Protein AF-A0A067DA05-F1 (afdb_monomer)

Secondary structure (DSSP, 8-state):
--TTEEEETTEEEEHHHHHHHHHHHHHHHTTSTT--S--HHHHHHHHHHHS-GGGS-S-----SS--B-TTS-B-HHHHHHHHHHT-

Structure (mmCIF, N/CA/C/O backbone):
data_AF-A0A067DA05-F1
#
_entry.id   AF-A0A067DA05-F1
#
loop_
_atom_site.group_PDB
_atom_site.id
_atom_site.type_symbol
_atom_site.label_atom_id
_atom_site.label_alt_id
_atom_site.label_comp_id
_atom_site.label_asym_id
_atom_site.label_entity_id
_atom_site.label_seq_id
_atom_site.pdbx_PDB_ins_code
_atom_site.Cartn_x
_atom_site.Cartn_y
_atom_site.Cartn_z
_atom_site.occupancy
_atom_site.B_iso_or_equiv
_atom_site.auth_seq_id
_atom_site.auth_comp_id
_atom_site.auth_asym_id
_atom_site.auth_atom_id
_atom_site.pdbx_PDB_model_num
ATOM 1 N N . THR A 1 1 ? 23.282 -2.085 6.845 1.00 50.34 1 THR A N 1
ATOM 2 C CA . THR A 1 1 ? 22.023 -1.318 6.715 1.00 50.34 1 THR A CA 1
ATOM 3 C C . THR A 1 1 ? 20.962 -2.240 6.167 1.00 50.34 1 THR A C 1
ATOM 5 O O . THR A 1 1 ? 21.112 -2.675 5.033 1.00 50.34 1 THR A O 1
ATOM 8 N N . SER A 1 2 ? 19.967 -2.631 6.970 1.00 52.12 2 SER A N 1
ATOM 9 C CA . SER A 1 2 ? 18.896 -3.517 6.489 1.00 52.12 2 SER A CA 1
ATOM 10 C C . SER A 1 2 ? 18.233 -2.888 5.265 1.00 52.12 2 SER A C 1
ATOM 12 O O . SER A 1 2 ? 17.782 -1.747 5.345 1.00 52.12 2 SER A O 1
ATOM 14 N N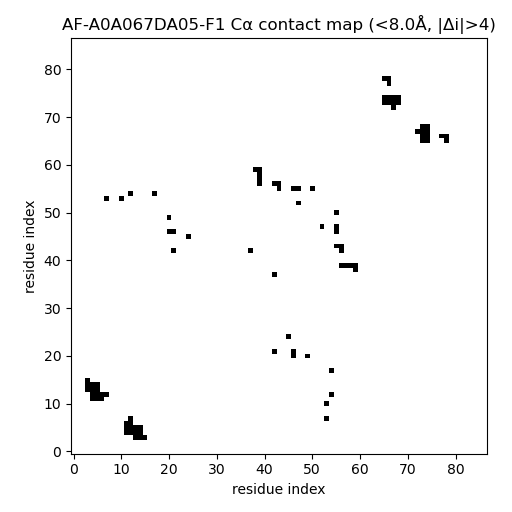 . ALA A 1 3 ? 18.188 -3.611 4.142 1.00 62.06 3 ALA A N 1
ATOM 15 C CA . ALA A 1 3 ? 17.624 -3.137 2.870 1.00 62.06 3 ALA A CA 1
ATOM 16 C C . ALA A 1 3 ? 16.104 -2.851 2.929 1.00 62.06 3 ALA A C 1
ATOM 18 O O . ALA A 1 3 ? 15.513 -2.414 1.940 1.00 62.06 3 ALA A O 1
ATOM 19 N N . ASP A 1 4 ? 15.502 -3.133 4.084 1.00 74.19 4 ASP A N 1
ATOM 20 C CA . ASP A 1 4 ? 14.094 -2.991 4.438 1.00 74.19 4 ASP A CA 1
ATOM 21 C C . ASP A 1 4 ? 13.759 -1.665 5.154 1.00 74.19 4 ASP A C 1
ATOM 23 O O . ASP A 1 4 ? 12.600 -1.265 5.208 1.00 74.19 4 ASP A O 1
ATOM 27 N N . ILE A 1 5 ? 14.761 -0.954 5.692 1.00 79.25 5 ILE A N 1
ATOM 28 C CA . ILE A 1 5 ? 14.527 0.247 6.505 1.00 79.25 5 ILE A CA 1
ATOM 29 C C . ILE A 1 5 ? 14.607 1.508 5.639 1.00 79.25 5 ILE A C 1
ATOM 31 O O . ILE A 1 5 ? 15.6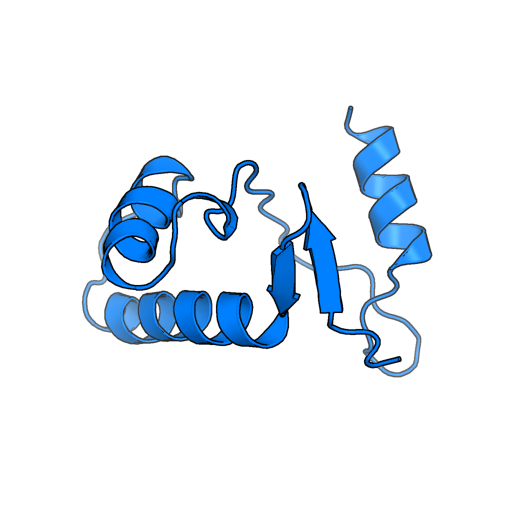65 1.847 5.106 1.00 79.25 5 ILE A O 1
ATOM 35 N N . MET A 1 6 ? 13.504 2.251 5.572 1.00 80.50 6 MET A N 1
ATOM 36 C CA . MET A 1 6 ? 13.405 3.581 4.970 1.00 80.50 6 MET A CA 1
ATOM 37 C C . MET A 1 6 ? 13.385 4.668 6.050 1.00 80.50 6 MET A C 1
ATOM 39 O O . MET A 1 6 ? 12.872 4.458 7.145 1.00 80.50 6 MET A O 1
ATOM 43 N N . LYS A 1 7 ? 13.941 5.847 5.760 1.00 76.81 7 LYS A N 1
ATOM 44 C CA . LYS A 1 7 ? 13.838 7.020 6.642 1.00 76.81 7 LYS A CA 1
ATOM 45 C C . LYS A 1 7 ? 12.866 8.034 6.046 1.00 76.81 7 LYS A C 1
ATOM 47 O O . LYS A 1 7 ? 13.072 8.457 4.914 1.00 76.81 7 LYS A O 1
ATOM 52 N N . VAL A 1 8 ? 11.857 8.447 6.812 1.00 73.50 8 VAL A N 1
ATOM 53 C CA . VAL A 1 8 ? 10.877 9.474 6.414 1.00 73.50 8 VAL A CA 1
ATOM 54 C C . VAL A 1 8 ? 10.690 10.448 7.574 1.00 73.50 8 VAL A C 1
ATOM 56 O O . VAL A 1 8 ? 10.328 10.035 8.671 1.00 73.50 8 VAL A O 1
ATOM 59 N N . GLY A 1 9 ? 10.985 11.735 7.362 1.00 71.62 9 GLY A N 1
ATOM 60 C CA . GLY A 1 9 ? 10.766 12.787 8.369 1.00 71.62 9 GLY A CA 1
ATOM 61 C C . GLY A 1 9 ? 11.475 12.568 9.714 1.00 71.62 9 GLY A C 1
ATOM 62 O O . GLY A 1 9 ? 10.948 12.961 10.745 1.00 71.62 9 GLY A O 1
ATOM 63 N N . GLY A 1 10 ? 12.628 11.890 9.722 1.00 79.75 10 GLY A N 1
ATOM 64 C CA . GLY A 1 10 ? 13.364 11.536 10.948 1.00 79.75 10 GLY A CA 1
ATOM 65 C C . GLY A 1 10 ? 12.987 10.180 11.560 1.00 79.75 10 GLY A C 1
ATOM 66 O O . GLY A 1 10 ? 13.724 9.669 12.402 1.00 79.75 10 GLY A O 1
ATOM 67 N N . TYR A 1 11 ? 11.918 9.539 11.083 1.00 76.62 11 TYR A N 1
ATOM 68 C CA . TYR A 1 11 ? 11.466 8.228 11.549 1.00 76.62 11 TYR A CA 1
ATOM 69 C C . TYR A 1 11 ? 12.015 7.095 10.680 1.00 76.62 11 TYR A C 1
ATOM 71 O O . TYR A 1 11 ? 12.174 7.241 9.467 1.00 76.62 11 TYR A O 1
ATOM 79 N N . LYS A 1 12 ? 12.298 5.945 11.303 1.00 80.81 12 LYS A N 1
ATOM 80 C CA . LYS A 1 12 ? 12.646 4.696 10.611 1.00 80.81 12 LYS A CA 1
ATOM 81 C C . LYS A 1 12 ? 11.365 3.904 10.348 1.00 80.81 12 LYS A C 1
ATOM 83 O O . LYS A 1 12 ? 10.638 3.580 11.282 1.00 80.81 12 LYS A O 1
ATOM 88 N N . LEU A 1 13 ? 11.111 3.589 9.088 1.00 79.06 13 LEU A N 1
ATOM 89 C CA . LEU A 1 13 ? 10.018 2.744 8.630 1.00 79.06 13 LEU A CA 1
ATOM 90 C C . LEU A 1 13 ? 10.608 1.418 8.157 1.00 79.06 13 LEU A C 1
ATOM 92 O O . LEU A 1 13 ? 11.483 1.418 7.297 1.00 79.06 13 LEU A O 1
ATOM 96 N N . SER A 1 14 ? 10.138 0.304 8.709 1.00 82.88 14 SER A N 1
ATOM 97 C CA . SER A 1 14 ? 10.447 -1.038 8.206 1.00 82.88 14 SER A CA 1
ATOM 98 C C . SER A 1 14 ? 9.369 -1.438 7.207 1.00 82.88 14 SER A C 1
ATOM 100 O O . SER A 1 14 ? 8.183 -1.383 7.536 1.00 82.88 14 SER A O 1
ATOM 102 N N . ALA A 1 15 ? 9.767 -1.806 5.989 1.00 79.06 15 ALA A N 1
ATOM 103 C CA . ALA A 1 15 ? 8.816 -2.290 4.995 1.00 79.06 15 ALA A CA 1
ATOM 104 C C . ALA A 1 15 ? 8.205 -3.632 5.431 1.00 79.06 15 ALA A C 1
ATOM 106 O O . ALA A 1 15 ? 6.993 -3.786 5.324 1.00 79.06 15 ALA A O 1
ATOM 107 N N . LEU A 1 16 ? 8.989 -4.516 6.054 1.00 81.69 16 LEU A N 1
ATOM 108 C CA . LEU A 1 16 ? 8.532 -5.800 6.586 1.00 81.69 16 LEU A CA 1
ATOM 109 C C . LEU A 1 16 ? 7.396 -5.656 7.608 1.00 81.69 16 LEU A C 1
ATOM 111 O O . LEU A 1 16 ? 6.429 -6.415 7.576 1.00 81.69 16 LEU A O 1
ATOM 115 N N . GLU A 1 17 ? 7.493 -4.681 8.516 1.00 80.69 17 GLU A N 1
ATOM 116 C CA . GLU A 1 17 ? 6.441 -4.430 9.508 1.00 80.69 17 GLU A CA 1
ATOM 117 C C . GLU A 1 17 ? 5.129 -4.015 8.831 1.00 80.69 17 GLU A C 1
ATOM 119 O O . GLU A 1 17 ? 4.058 -4.525 9.164 1.00 80.69 17 GLU A O 1
ATOM 124 N N . ILE A 1 18 ? 5.220 -3.139 7.828 1.00 80.88 18 ILE A N 1
ATOM 125 C CA . ILE A 1 18 ? 4.064 -2.701 7.047 1.00 80.88 18 ILE A CA 1
ATOM 126 C C . ILE A 1 18 ? 3.487 -3.883 6.254 1.00 80.88 18 ILE A C 1
ATOM 128 O O .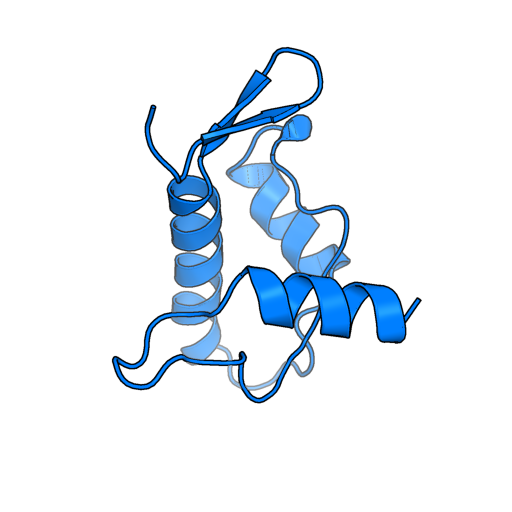 ILE A 1 18 ? 2.277 -4.086 6.269 1.00 80.88 18 ILE A O 1
ATOM 132 N N . GLU A 1 19 ? 4.323 -4.696 5.604 1.00 80.12 19 GLU A N 1
ATOM 133 C CA . GLU A 1 19 ? 3.895 -5.880 4.848 1.00 80.12 19 GLU A CA 1
ATOM 134 C C . GLU A 1 19 ? 3.174 -6.905 5.727 1.00 80.12 19 GLU A C 1
ATOM 136 O O . GLU A 1 19 ? 2.135 -7.422 5.322 1.00 80.12 19 GLU A O 1
ATOM 141 N N . SER A 1 20 ? 3.677 -7.165 6.935 1.00 82.06 20 SER A N 1
ATOM 142 C CA . SER A 1 20 ? 3.058 -8.095 7.888 1.00 82.06 20 SER A CA 1
ATOM 143 C C . SER A 1 20 ? 1.651 -7.643 8.283 1.00 82.06 20 SER A C 1
ATOM 145 O O . SER A 1 20 ? 0.685 -8.404 8.200 1.00 82.06 20 SER A O 1
ATOM 147 N N . VAL A 1 21 ? 1.521 -6.355 8.611 1.00 82.00 21 VAL A N 1
ATOM 148 C CA . VAL A 1 21 ? 0.244 -5.708 8.915 1.00 82.00 21 VAL A CA 1
ATOM 149 C C . VAL A 1 21 ? -0.687 -5.850 7.697 1.00 82.00 21 VAL A C 1
ATOM 151 O O . VAL A 1 21 ? -1.776 -6.411 7.794 1.00 82.00 21 VAL A O 1
ATOM 154 N N . LEU A 1 22 ? -0.245 -5.484 6.495 1.00 77.38 22 LEU A N 1
ATOM 155 C CA . LEU A 1 22 ? -1.055 -5.630 5.278 1.00 77.38 22 LEU A CA 1
ATOM 156 C C . LEU A 1 22 ? -1.475 -7.082 4.975 1.00 77.38 22 LEU A C 1
ATOM 158 O O . LEU A 1 22 ? -2.601 -7.313 4.517 1.00 77.38 22 LEU A O 1
ATOM 162 N N . LEU A 1 23 ? -0.604 -8.057 5.235 1.00 79.00 23 LEU A N 1
ATOM 163 C CA . LEU A 1 23 ? -0.877 -9.476 5.024 1.00 79.00 23 LEU A CA 1
ATOM 164 C C . LEU A 1 23 ? -1.928 -10.006 6.008 1.00 79.00 23 LEU A C 1
ATOM 166 O O . LEU A 1 23 ? -2.811 -10.760 5.597 1.00 79.00 23 LEU A O 1
ATOM 170 N N . GLU A 1 24 ? -1.911 -9.554 7.266 1.00 79.00 24 GLU A N 1
ATOM 171 C CA . GLU A 1 24 ? -2.931 -9.908 8.263 1.00 79.00 24 GLU A CA 1
ATOM 172 C C . GLU A 1 24 ? -4.336 -9.467 7.814 1.00 79.00 24 GLU A C 1
ATOM 174 O O . GLU A 1 24 ? -5.302 -10.229 7.921 1.00 79.00 24 GLU A O 1
ATOM 179 N N . LYS A 1 25 ? -4.458 -8.267 7.224 1.00 74.50 25 LYS A N 1
ATOM 180 C CA . LYS A 1 25 ? -5.723 -7.795 6.631 1.00 74.50 25 LYS A CA 1
ATOM 181 C C . LYS A 1 25 ? -6.182 -8.693 5.477 1.00 74.50 25 LYS A C 1
ATOM 183 O O . LYS A 1 25 ? -7.382 -8.920 5.330 1.00 74.50 25 LYS A O 1
ATOM 188 N N . LYS A 1 26 ? -5.257 -9.190 4.642 1.00 70.44 26 LYS A N 1
ATOM 189 C CA . LYS A 1 26 ? -5.580 -10.101 3.528 1.00 70.44 26 LYS A CA 1
ATOM 190 C C . LYS A 1 26 ? -6.083 -11.453 4.043 1.00 70.44 26 LYS A C 1
ATOM 192 O O . LYS A 1 26 ? -7.092 -11.926 3.535 1.00 70.44 26 LYS A O 1
ATOM 197 N N . ALA A 1 27 ? -5.435 -12.024 5.060 1.00 65.75 27 ALA A N 1
ATOM 198 C CA . ALA A 1 27 ? -5.846 -13.295 5.660 1.00 65.75 27 ALA A CA 1
ATOM 199 C C . ALA A 1 27 ? -7.250 -13.217 6.287 1.00 65.75 27 ALA A C 1
ATOM 201 O O . ALA A 1 27 ? -8.063 -14.113 6.088 1.00 65.75 27 ALA A O 1
ATOM 202 N N . LYS A 1 28 ? -7.572 -12.108 6.968 1.00 63.53 28 LYS A N 1
ATOM 203 C CA . LYS A 1 28 ? -8.913 -11.874 7.536 1.00 63.53 28 LYS A CA 1
ATOM 204 C C . LYS A 1 28 ? -9.996 -11.665 6.469 1.00 63.53 28 LYS A C 1
ATOM 206 O O . LYS A 1 28 ? -11.151 -11.986 6.718 1.00 63.53 28 LYS A O 1
ATOM 211 N N . ARG A 1 29 ? -9.646 -11.171 5.272 1.00 62.41 29 ARG A N 1
ATOM 212 C CA . ARG A 1 29 ? -10.610 -10.979 4.171 1.00 62.41 29 ARG A CA 1
ATOM 213 C C . ARG A 1 29 ? -11.045 -12.287 3.516 1.00 62.41 29 ARG A C 1
ATOM 215 O O . ARG A 1 29 ? -12.157 -12.337 3.013 1.00 62.41 29 ARG A O 1
ATOM 222 N N . ASP A 1 30 ? -10.226 -13.336 3.516 1.00 56.44 30 ASP A N 1
ATOM 223 C CA . ASP A 1 30 ? -10.620 -14.612 2.890 1.00 56.44 30 ASP A CA 1
ATOM 224 C C . ASP A 1 30 ? -11.899 -15.202 3.531 1.00 56.44 30 ASP A C 1
ATOM 226 O O . ASP A 1 30 ? -12.655 -15.926 2.887 1.00 56.44 30 ASP A O 1
ATOM 230 N N . GLN A 1 31 ? -12.210 -14.785 4.768 1.00 56.28 31 GLN A N 1
ATOM 231 C CA . GLN A 1 31 ? -13.461 -15.101 5.462 1.00 56.28 31 GLN A CA 1
ATOM 232 C C . GLN A 1 31 ? -14.657 -14.186 5.105 1.00 56.28 31 GLN A C 1
ATOM 234 O O . GLN A 1 31 ? -15.797 -14.582 5.327 1.00 56.28 31 GLN A O 1
ATOM 239 N N . GLU A 1 32 ? -14.448 -13.011 4.496 1.00 57.38 32 GLU A N 1
ATOM 240 C CA . GLU A 1 32 ? -15.492 -12.043 4.108 1.00 57.38 32 GLU A CA 1
ATOM 241 C C . GLU A 1 32 ? -15.496 -11.826 2.579 1.00 57.38 32 GLU A C 1
ATOM 243 O O . GLU A 1 32 ? -14.851 -10.9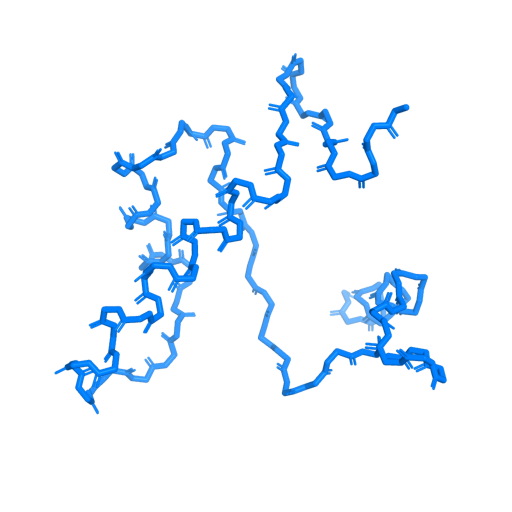39 2.016 1.00 57.38 32 GLU A O 1
ATOM 248 N N . LYS A 1 33 ? -16.237 -12.693 1.882 1.00 49.66 33 LYS A N 1
ATOM 249 C CA . LYS A 1 33 ? -16.113 -13.003 0.445 1.00 49.66 33 LYS A CA 1
ATOM 250 C C . LYS A 1 33 ? -16.665 -11.966 -0.557 1.00 49.66 33 LYS A C 1
ATOM 252 O O . LYS A 1 33 ? -16.748 -12.284 -1.740 1.00 49.66 33 LYS A O 1
ATOM 257 N N . SER A 1 34 ? -17.035 -10.748 -0.147 1.00 47.66 34 SER A N 1
ATOM 258 C CA . SER A 1 34 ? -17.943 -9.910 -0.968 1.00 47.66 34 SER A CA 1
ATOM 259 C C . SER A 1 34 ? -17.571 -8.431 -1.144 1.00 47.66 34 SER A C 1
ATOM 261 O O . SER A 1 34 ? -18.446 -7.636 -1.482 1.00 47.66 34 SER A O 1
ATOM 263 N N . LYS A 1 35 ? -16.311 -8.014 -0.946 1.00 50.44 35 LYS A N 1
ATOM 264 C CA . LYS A 1 35 ? -15.896 -6.620 -1.227 1.00 50.44 35 LYS A CA 1
ATOM 265 C C . LYS A 1 35 ? -14.803 -6.528 -2.299 1.00 50.44 35 LYS A C 1
ATOM 267 O O . LYS A 1 35 ? -13.692 -7.009 -2.057 1.00 50.44 35 LYS A O 1
ATOM 272 N N . PRO A 1 36 ? -15.086 -5.918 -3.469 1.00 55.78 36 PRO A N 1
ATOM 273 C CA . PRO A 1 36 ? -14.081 -5.683 -4.493 1.00 55.78 36 PRO A CA 1
ATOM 274 C C . PRO A 1 36 ? -13.226 -4.454 -4.149 1.00 55.78 36 PRO A C 1
ATOM 276 O O . PRO A 1 36 ? -13.694 -3.516 -3.515 1.00 55.78 36 PRO A O 1
ATOM 279 N N . VAL A 1 37 ? -11.978 -4.482 -4.627 1.00 54.75 37 VAL A N 1
ATOM 280 C CA . VAL A 1 37 ? -10.972 -3.407 -4.580 1.00 54.75 37 VAL A CA 1
ATOM 281 C C . VAL A 1 37 ? -10.573 -2.967 -3.168 1.00 54.75 37 VAL A C 1
ATOM 283 O O . VAL A 1 37 ? -11.233 -2.183 -2.497 1.00 54.75 37 VAL A O 1
ATOM 286 N N . LEU A 1 38 ? -9.385 -3.426 -2.760 1.00 68.44 38 LEU A N 1
ATOM 287 C CA . LEU A 1 38 ? -8.587 -2.807 -1.705 1.00 68.44 38 LEU A CA 1
ATOM 288 C C . LEU A 1 38 ? -8.452 -1.305 -1.986 1.00 68.44 38 LEU A C 1
ATOM 290 O O . LEU A 1 38 ? -7.601 -0.892 -2.768 1.00 68.44 38 LEU A O 1
ATOM 294 N N . SER A 1 39 ? -9.291 -0.494 -1.351 1.00 78.50 39 SER A N 1
ATOM 295 C CA . SER A 1 39 ? -9.217 0.957 -1.479 1.00 78.50 39 SER A CA 1
ATOM 296 C C . SER A 1 39 ? -8.155 1.505 -0.527 1.00 78.50 39 SER A C 1
ATOM 298 O O . SER A 1 39 ? -8.012 1.025 0.603 1.00 78.50 39 SER A O 1
ATOM 300 N N . LEU A 1 40 ? -7.426 2.549 -0.941 1.00 81.19 40 LEU A N 1
ATOM 301 C CA . LEU A 1 40 ? -6.427 3.215 -0.092 1.00 81.19 40 LEU A CA 1
ATOM 302 C C . LEU A 1 40 ? -7.032 3.654 1.252 1.00 81.19 40 LEU A C 1
ATOM 304 O O . LEU A 1 40 ? -6.393 3.510 2.291 1.00 81.19 40 LEU A O 1
ATOM 308 N N . GLN A 1 41 ? -8.278 4.139 1.243 1.00 81.31 41 GLN A N 1
ATOM 309 C CA . GLN A 1 41 ? -8.982 4.539 2.462 1.00 81.31 41 GLN A CA 1
ATOM 310 C C . GLN A 1 41 ? -9.224 3.369 3.413 1.00 81.31 41 GLN A C 1
ATOM 312 O O . GLN A 1 41 ? -8.919 3.483 4.593 1.00 81.31 41 GLN A O 1
ATOM 317 N N . GLU A 1 42 ? -9.708 2.227 2.924 1.00 79.69 42 GLU A N 1
ATOM 318 C CA . GLU A 1 42 ? -9.909 1.045 3.769 1.00 79.69 42 GLU A CA 1
ATOM 319 C C . GLU A 1 42 ? -8.589 0.505 4.319 1.00 79.69 42 GLU A C 1
ATOM 321 O O . GLU A 1 42 ? -8.532 -0.020 5.436 1.00 79.69 42 GLU A O 1
ATOM 326 N N . LEU A 1 43 ? -7.519 0.602 3.528 1.00 79.75 43 LEU A N 1
ATOM 327 C CA . LEU A 1 43 ? -6.184 0.223 3.959 1.00 79.75 43 LEU A CA 1
ATOM 328 C C . LEU A 1 43 ? -5.689 1.136 5.076 1.00 79.75 43 LEU A C 1
ATOM 330 O O . LEU A 1 43 ? -5.252 0.646 6.111 1.00 79.75 43 LEU A O 1
ATOM 334 N N . CYS A 1 44 ? -5.822 2.445 4.883 1.00 84.00 44 CYS A N 1
ATOM 335 C CA . CYS A 1 44 ? -5.412 3.459 5.840 1.00 84.00 44 CYS A CA 1
ATOM 336 C C . CYS A 1 44 ? -6.237 3.383 7.131 1.00 84.00 44 CYS A C 1
ATOM 338 O O . CYS A 1 44 ? -5.661 3.374 8.210 1.00 84.00 44 CYS A O 1
ATOM 340 N N . THR A 1 45 ? -7.562 3.240 7.049 1.00 84.19 45 THR A N 1
ATOM 341 C CA . THR A 1 45 ? -8.441 3.081 8.221 1.00 84.19 45 THR A CA 1
ATOM 342 C C . THR A 1 45 ? -8.065 1.863 9.055 1.00 84.19 45 THR A C 1
ATOM 344 O O . THR A 1 45 ? -7.996 1.959 10.273 1.00 84.19 45 THR A O 1
ATOM 347 N N . TRP A 1 46 ? -7.765 0.734 8.413 1.00 83.06 46 TRP A N 1
ATOM 348 C CA . TRP A 1 46 ? -7.336 -0.466 9.130 1.00 83.06 46 TRP A CA 1
ATOM 349 C C . TRP A 1 46 ? -5.911 -0.330 9.688 1.00 83.06 46 TRP A C 1
ATOM 351 O O . TRP A 1 46 ? -5.639 -0.735 10.814 1.00 83.06 46 TRP A O 1
ATOM 361 N N . ALA A 1 47 ? -5.012 0.297 8.928 1.00 83.75 47 ALA A N 1
ATOM 362 C CA . ALA A 1 47 ? -3.645 0.551 9.358 1.00 83.75 47 ALA A CA 1
ATOM 363 C C . ALA A 1 47 ? -3.558 1.576 10.502 1.00 83.75 47 ALA A C 1
ATOM 365 O O . ALA A 1 47 ? -2.643 1.469 11.305 1.00 83.75 47 ALA A O 1
ATOM 366 N N . LYS A 1 48 ? -4.494 2.528 10.627 1.00 84.62 48 LYS A N 1
ATOM 367 C CA . LYS A 1 48 ? -4.517 3.545 11.700 1.00 84.62 48 LYS A CA 1
ATOM 368 C C . LYS A 1 48 ? -4.576 2.960 13.110 1.00 84.62 48 LYS A C 1
ATOM 370 O O . LYS A 1 48 ? -4.049 3.577 14.025 1.00 84.62 48 LYS A O 1
ATOM 375 N N . ASP A 1 49 ? -5.200 1.797 13.276 1.00 84.25 49 ASP A N 1
ATOM 376 C CA . ASP A 1 49 ? -5.287 1.102 14.568 1.00 84.25 49 ASP A CA 1
ATOM 377 C C . ASP A 1 49 ? -3.964 0.407 14.948 1.00 84.25 49 ASP A C 1
ATOM 379 O O . ASP A 1 49 ? -3.643 0.235 16.119 1.00 84.25 49 ASP A O 1
ATOM 383 N N . LYS A 1 50 ? -3.158 0.034 13.944 1.00 82.88 50 LYS A N 1
ATOM 384 C CA . LYS A 1 50 ? -1.947 -0.789 14.106 1.00 82.88 50 LYS A CA 1
ATOM 385 C C . LYS A 1 50 ? -0.642 -0.014 13.937 1.00 82.88 50 LYS A C 1
ATOM 387 O O . LYS A 1 50 ? 0.394 -0.426 14.452 1.00 82.88 50 LYS A O 1
ATOM 392 N N . LEU A 1 51 ? -0.668 1.073 13.174 1.00 83.44 51 L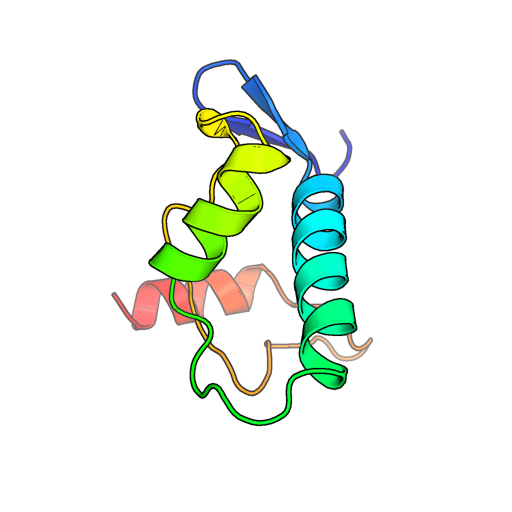EU A N 1
ATOM 393 C CA . LEU A 1 51 ? 0.498 1.815 12.719 1.00 83.44 51 LEU A CA 1
ATOM 394 C C . LEU A 1 51 ? 0.357 3.297 13.058 1.00 83.44 51 LEU A C 1
ATOM 396 O O . LEU A 1 51 ? -0.702 3.903 12.911 1.00 83.44 51 LEU A O 1
ATOM 400 N N . ALA A 1 52 ? 1.476 3.905 13.450 1.00 83.94 52 ALA A N 1
ATOM 401 C CA . ALA A 1 52 ? 1.546 5.342 13.664 1.00 83.94 52 ALA A CA 1
ATOM 402 C C . ALA A 1 52 ? 1.300 6.117 12.349 1.00 83.94 52 ALA A C 1
ATOM 404 O O . ALA A 1 52 ? 1.629 5.606 11.275 1.00 83.94 52 ALA A O 1
ATOM 405 N N . PRO A 1 53 ? 0.817 7.375 12.404 1.00 83.56 53 PRO A N 1
ATOM 406 C CA . PRO A 1 53 ? 0.414 8.143 11.221 1.00 83.56 53 PRO A CA 1
ATOM 407 C C . PRO A 1 53 ? 1.476 8.235 10.119 1.00 83.56 53 PRO A C 1
ATOM 409 O O . PRO A 1 53 ? 1.155 8.185 8.937 1.00 83.56 53 PRO A O 1
ATOM 412 N N . TYR A 1 54 ? 2.753 8.315 10.498 1.00 82.88 54 TYR A N 1
ATOM 413 C CA . TYR A 1 54 ? 3.880 8.397 9.567 1.00 82.88 54 TYR A CA 1
ATOM 414 C C . TYR A 1 54 ? 4.212 7.071 8.864 1.00 82.88 54 TYR A C 1
ATOM 416 O O . TYR A 1 54 ? 4.956 7.081 7.890 1.00 82.88 54 TYR A O 1
ATOM 424 N N . LYS A 1 55 ? 3.690 5.935 9.346 1.00 83.62 55 LYS A N 1
ATOM 425 C CA . LYS A 1 55 ? 3.815 4.611 8.711 1.00 83.62 55 LYS A CA 1
ATOM 426 C C . LYS A 1 55 ? 2.621 4.288 7.806 1.00 83.62 55 LYS A C 1
ATOM 428 O O . LYS A 1 55 ? 2.616 3.238 7.167 1.00 83.62 55 LYS A O 1
ATOM 433 N N . LEU A 1 56 ? 1.600 5.150 7.770 1.00 83.62 56 LEU A N 1
ATOM 434 C CA . LEU A 1 56 ? 0.411 4.908 6.963 1.00 83.62 56 LEU A CA 1
ATOM 435 C C . LEU A 1 56 ? 0.738 5.036 5.469 1.00 83.62 56 LEU A C 1
ATOM 437 O O . LEU A 1 56 ? 1.413 5.987 5.064 1.00 83.62 56 LEU A O 1
ATOM 441 N N . PRO A 1 57 ? 0.244 4.109 4.630 1.00 82.06 57 PRO A N 1
ATOM 442 C CA . PRO A 1 57 ? 0.440 4.195 3.194 1.00 82.06 57 PRO A CA 1
ATOM 443 C C . PRO A 1 57 ? -0.297 5.418 2.641 1.00 82.06 57 PRO A C 1
ATOM 445 O O . PRO A 1 57 ? -1.484 5.615 2.896 1.00 82.06 57 PRO A O 1
ATOM 448 N N . THR A 1 58 ? 0.408 6.233 1.860 1.00 84.50 58 THR A N 1
ATOM 449 C CA . THR A 1 58 ? -0.143 7.434 1.209 1.00 84.50 58 THR A CA 1
ATOM 450 C C . THR A 1 58 ? -0.523 7.200 -0.248 1.00 84.50 58 THR A C 1
ATOM 452 O O . THR A 1 58 ? -1.304 7.960 -0.812 1.00 84.50 58 THR A O 1
ATOM 455 N N . ARG A 1 59 ? 0.018 6.149 -0.870 1.00 82.62 59 ARG A N 1
ATOM 456 C CA . ARG A 1 59 ? -0.289 5.732 -2.240 1.00 82.62 59 ARG A CA 1
ATOM 457 C C . ARG A 1 59 ? -0.452 4.219 -2.281 1.00 82.62 59 ARG A C 1
ATOM 459 O O . ARG A 1 59 ? 0.294 3.5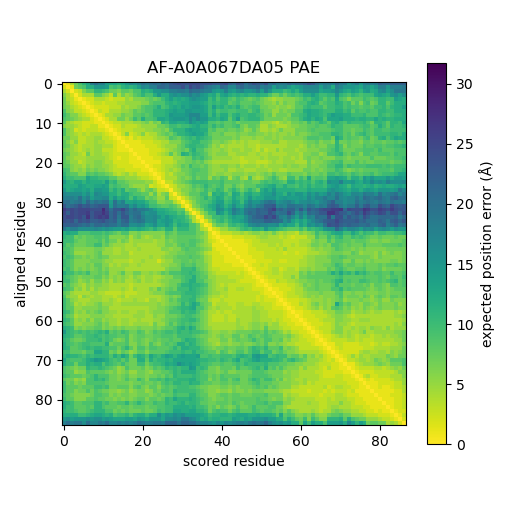04 -1.615 1.00 82.62 59 ARG A O 1
ATOM 466 N N . LEU A 1 60 ? -1.413 3.750 -3.069 1.00 82.94 60 LEU A N 1
ATOM 467 C CA . LEU A 1 60 ? -1.667 2.334 -3.304 1.00 82.94 60 LEU A CA 1
ATOM 468 C C . LEU A 1 60 ? -1.656 2.090 -4.811 1.00 82.94 60 LEU A C 1
ATOM 470 O O . LEU A 1 60 ? -2.409 2.731 -5.537 1.00 82.94 60 LEU A O 1
ATOM 474 N N . PHE A 1 61 ? -0.807 1.166 -5.251 1.00 82.19 61 PHE A N 1
ATOM 475 C CA . PHE A 1 61 ? -0.738 0.716 -6.637 1.00 82.19 61 PHE A CA 1
ATOM 476 C C . PHE A 1 61 ? -1.145 -0.753 -6.683 1.00 82.19 61 PHE A C 1
ATOM 478 O O . PHE A 1 61 ? -0.629 -1.564 -5.910 1.00 82.19 61 PHE A O 1
ATOM 485 N N . LEU A 1 62 ? -2.090 -1.078 -7.561 1.00 80.19 62 LEU A N 1
ATOM 486 C CA . LEU A 1 62 ? -2.547 -2.441 -7.803 1.00 80.19 62 LEU A CA 1
ATOM 487 C C . LEU A 1 62 ? -1.870 -2.942 -9.077 1.00 80.19 62 LEU A C 1
ATOM 489 O O . LEU A 1 62 ? -1.951 -2.294 -10.115 1.00 80.19 62 LEU A O 1
ATOM 493 N N . TRP A 1 63 ? -1.198 -4.084 -8.979 1.00 83.81 63 TRP A N 1
ATOM 494 C CA . TRP A 1 63 ? -0.554 -4.753 -10.104 1.00 83.81 63 TRP A CA 1
ATOM 495 C C . TRP A 1 63 ? -0.926 -6.229 -10.089 1.00 83.81 63 TRP A C 1
ATOM 497 O O . TRP A 1 63 ? -0.868 -6.859 -9.031 1.00 83.81 63 TRP A O 1
ATOM 507 N N . ASP A 1 64 ? -1.235 -6.785 -11.259 1.00 80.94 64 ASP A N 1
ATOM 508 C CA . ASP A 1 64 ? -1.469 -8.224 -11.420 1.00 80.94 64 ASP A CA 1
ATOM 509 C C . ASP A 1 64 ? -0.204 -9.041 -11.144 1.00 80.94 64 ASP A C 1
ATOM 511 O O . ASP A 1 64 ? -0.247 -10.092 -10.504 1.00 80.94 64 ASP A O 1
ATOM 515 N N . SER A 1 65 ? 0.951 -8.541 -11.588 1.00 83.75 65 SER A N 1
ATOM 516 C CA . SER A 1 65 ? 2.242 -9.167 -11.329 1.00 83.75 65 SER A CA 1
ATOM 517 C C . SER A 1 65 ? 3.348 -8.124 -11.259 1.00 83.75 65 SER A C 1
ATOM 519 O O . SER A 1 65 ? 3.406 -7.197 -12.063 1.00 83.75 65 SER A O 1
ATOM 521 N N . LEU A 1 66 ? 4.241 -8.283 -10.284 1.00 87.56 66 LEU A N 1
ATOM 522 C CA . LEU A 1 66 ? 5.421 -7.435 -10.145 1.00 87.56 66 LEU A CA 1
ATOM 523 C C . LEU A 1 66 ? 6.542 -7.945 -11.062 1.00 87.56 66 LEU A C 1
ATOM 525 O O . LEU A 1 66 ? 6.702 -9.163 -11.184 1.00 87.56 66 LEU A O 1
ATOM 529 N N . PRO A 1 67 ? 7.376 -7.058 -11.635 1.00 87.69 67 PRO A N 1
ATOM 530 C CA . PRO A 1 67 ? 8.540 -7.469 -12.411 1.00 87.69 67 PRO A CA 1
ATOM 531 C C . PRO A 1 67 ? 9.489 -8.286 -11.528 1.00 87.69 67 PRO A C 1
ATOM 533 O O . PRO A 1 67 ? 9.973 -7.811 -10.493 1.00 87.69 67 PRO A O 1
ATOM 536 N N . ARG A 1 68 ? 9.747 -9.536 -11.921 1.00 90.44 68 ARG A N 1
ATOM 537 C CA . ARG A 1 68 ? 10.641 -10.466 -11.217 1.00 90.44 68 ARG A CA 1
ATOM 538 C C . ARG A 1 68 ? 11.889 -10.736 -12.052 1.00 90.44 68 ARG A C 1
ATOM 540 O O . ARG A 1 68 ? 11.831 -10.764 -13.273 1.00 90.44 68 ARG A O 1
ATOM 547 N N . ASN A 1 69 ? 13.022 -10.941 -11.388 1.00 90.06 69 ASN A N 1
ATOM 548 C CA . ASN A 1 69 ? 14.243 -11.408 -12.038 1.00 90.06 69 ASN A CA 1
ATOM 549 C C . ASN A 1 69 ? 14.185 -12.924 -12.313 1.00 90.06 69 ASN A C 1
ATOM 551 O O . ASN A 1 69 ? 13.261 -13.605 -11.869 1.00 90.06 69 ASN A O 1
ATOM 555 N N . ALA A 1 70 ? 15.208 -13.466 -12.983 1.00 86.25 70 ALA A N 1
ATOM 556 C CA . ALA A 1 70 ? 15.320 -14.901 -13.280 1.00 86.25 70 ALA A CA 1
ATOM 557 C C . ALA A 1 70 ? 15.240 -15.812 -12.033 1.00 86.25 70 ALA A C 1
ATOM 559 O O . ALA A 1 70 ? 14.856 -16.969 -12.135 1.00 86.25 70 ALA A O 1
ATOM 560 N N . MET A 1 71 ? 15.548 -15.279 -10.846 1.00 86.75 71 MET A N 1
ATOM 561 C CA . MET A 1 71 ? 15.465 -15.977 -9.556 1.00 86.75 71 MET A CA 1
ATOM 562 C C . MET A 1 71 ? 14.124 -15.750 -8.830 1.00 86.75 71 MET A C 1
ATOM 564 O O . MET A 1 71 ? 14.004 -16.062 -7.647 1.00 86.75 71 MET A O 1
ATOM 568 N N . GLY A 1 72 ? 13.133 -15.135 -9.481 1.00 84.50 72 GLY A N 1
ATOM 569 C CA . GLY A 1 72 ? 11.813 -14.860 -8.910 1.00 84.50 72 GLY A CA 1
ATOM 570 C C . GLY A 1 72 ? 11.753 -13.710 -7.894 1.00 84.50 72 GLY A C 1
ATOM 571 O O . GLY A 1 72 ? 10.689 -13.468 -7.323 1.00 84.50 72 GLY A O 1
ATOM 572 N N . LYS A 1 73 ? 12.851 -12.977 -7.663 1.00 85.31 73 LYS A N 1
ATOM 573 C CA . LYS A 1 73 ? 12.891 -11.808 -6.764 1.00 85.31 73 LYS A CA 1
ATOM 574 C C . LYS A 1 73 ? 12.375 -10.562 -7.478 1.00 85.31 73 LYS A C 1
ATOM 576 O O . LYS A 1 73 ? 12.647 -10.372 -8.659 1.00 85.31 73 LYS A O 1
ATOM 581 N N . VAL A 1 74 ? 11.703 -9.673 -6.748 1.00 85.75 74 VAL A N 1
ATOM 582 C CA . VAL A 1 74 ? 11.196 -8.403 -7.294 1.00 85.75 74 VAL A CA 1
ATOM 583 C C . VAL A 1 74 ? 12.347 -7.508 -7.766 1.00 85.75 74 VAL A C 1
ATOM 585 O O . VAL A 1 74 ? 13.274 -7.205 -7.009 1.00 85.75 74 VAL A O 1
ATOM 588 N N . ASN A 1 75 ? 12.268 -7.044 -9.013 1.00 88.31 75 ASN A N 1
ATOM 589 C CA . ASN A 1 75 ? 13.247 -6.149 -9.613 1.00 88.31 75 ASN A CA 1
ATOM 590 C C . ASN A 1 75 ? 12.910 -4.680 -9.302 1.00 88.31 75 ASN A C 1
ATOM 592 O O . ASN A 1 75 ? 12.172 -4.018 -10.029 1.00 88.31 75 ASN A O 1
ATOM 596 N N . LYS A 1 76 ? 13.483 -4.142 -8.215 1.00 85.38 76 LYS A N 1
ATOM 597 C CA . LYS A 1 76 ? 13.223 -2.762 -7.755 1.00 85.38 76 LYS A CA 1
ATOM 598 C C . LYS A 1 76 ? 13.578 -1.684 -8.791 1.00 85.38 76 LYS A C 1
ATOM 600 O O . LYS A 1 76 ? 12.987 -0.609 -8.753 1.00 85.38 76 LYS A O 1
ATOM 605 N N . LYS A 1 77 ? 14.553 -1.930 -9.677 1.00 85.56 77 LYS A N 1
ATOM 606 C CA . LYS A 1 77 ? 14.973 -0.955 -10.702 1.00 85.56 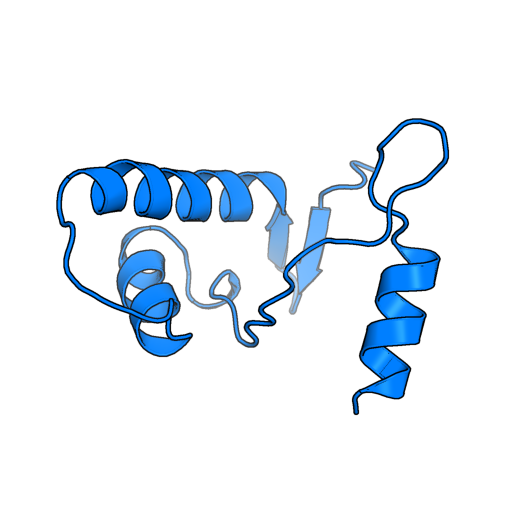77 LYS A CA 1
ATOM 607 C C . LYS A 1 77 ? 13.896 -0.808 -11.775 1.00 85.56 77 LYS A C 1
ATOM 609 O O . LYS A 1 77 ? 13.474 0.303 -12.072 1.00 85.56 77 LYS A O 1
ATOM 614 N N . GLU A 1 78 ? 13.422 -1.937 -12.286 1.00 85.94 78 GLU A N 1
ATOM 615 C CA . GLU A 1 78 ? 12.352 -1.978 -13.281 1.00 85.94 78 GLU A CA 1
ATOM 616 C C . GLU A 1 78 ? 11.032 -1.466 -12.713 1.00 85.94 78 GLU A C 1
ATOM 618 O O . GLU A 1 78 ? 10.369 -0.654 -13.347 1.00 85.94 78 GLU A O 1
ATOM 623 N N 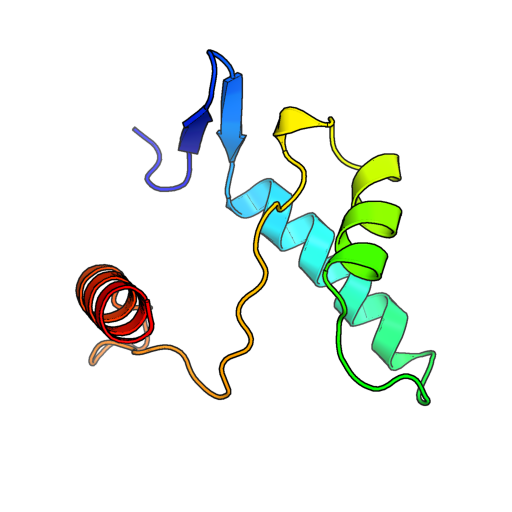. LEU A 1 79 ? 10.722 -1.831 -11.466 1.00 87.31 79 LEU A N 1
ATOM 624 C CA . LEU A 1 79 ? 9.546 -1.332 -10.759 1.00 87.31 79 LEU A CA 1
ATOM 625 C C . LEU A 1 79 ? 9.511 0.203 -10.704 1.00 87.31 79 LEU A C 1
ATOM 627 O O . LEU A 1 79 ? 8.476 0.807 -10.960 1.00 87.31 79 LEU A O 1
ATOM 631 N N . LYS A 1 80 ? 10.648 0.846 -10.400 1.00 86.19 80 LYS A N 1
ATOM 632 C CA . LYS A 1 80 ? 10.749 2.314 -10.389 1.00 86.19 80 LYS A CA 1
ATOM 633 C C . LYS A 1 80 ? 10.556 2.914 -11.778 1.00 86.19 80 LYS A C 1
ATOM 635 O O . LYS A 1 80 ? 9.875 3.924 -11.887 1.00 86.19 80 LYS A O 1
ATOM 640 N N . ASN A 1 81 ? 11.125 2.297 -12.814 1.00 87.12 81 ASN A N 1
ATOM 641 C CA . ASN A 1 81 ? 10.950 2.757 -14.192 1.00 87.12 81 ASN A CA 1
ATOM 642 C C . ASN A 1 81 ? 9.488 2.646 -14.637 1.00 87.12 81 ASN A C 1
ATOM 644 O O . ASN A 1 81 ? 8.953 3.600 -15.186 1.00 87.12 81 ASN A O 1
ATOM 648 N N . GLN A 1 82 ? 8.821 1.524 -14.351 1.00 85.62 82 GLN A N 1
ATOM 649 C CA . GLN A 1 82 ? 7.400 1.348 -14.662 1.00 85.62 82 GLN A CA 1
ATOM 650 C C . GLN A 1 82 ? 6.514 2.325 -13.885 1.00 85.62 82 GLN A C 1
ATOM 652 O O . GLN A 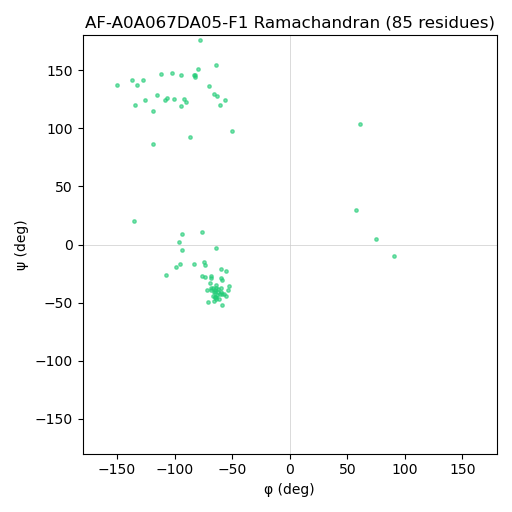1 82 ? 5.541 2.830 -14.434 1.00 85.62 82 GLN A O 1
ATOM 657 N N . LEU A 1 83 ? 6.862 2.618 -12.628 1.00 85.88 83 LEU A N 1
ATOM 658 C CA . LEU A 1 83 ? 6.140 3.599 -11.822 1.00 85.88 83 LEU A CA 1
ATOM 659 C C . LEU A 1 83 ? 6.329 5.026 -12.350 1.00 85.88 83 LEU A C 1
ATOM 661 O O . LEU A 1 83 ? 5.377 5.793 -12.357 1.00 85.88 83 LEU A O 1
ATOM 665 N N . ALA A 1 84 ? 7.539 5.373 -12.796 1.00 83.19 84 ALA A N 1
ATOM 666 C CA . ALA A 1 84 ? 7.831 6.666 -13.411 1.00 83.19 84 ALA A CA 1
ATOM 667 C C . ALA A 1 84 ? 7.171 6.818 -14.790 1.00 83.19 84 ALA A C 1
ATOM 669 O O . ALA A 1 84 ? 6.766 7.914 -15.146 1.00 83.19 84 ALA A O 1
ATOM 670 N N . ALA A 1 85 ? 7.030 5.726 -15.547 1.00 79.75 85 ALA A N 1
ATOM 671 C CA . ALA A 1 85 ? 6.352 5.722 -16.843 1.00 79.75 85 ALA A CA 1
ATOM 672 C C . ALA A 1 85 ? 4.817 5.825 -16.738 1.00 79.75 85 ALA A C 1
ATOM 674 O O . ALA A 1 85 ? 4.165 6.122 -17.732 1.00 79.75 85 ALA A O 1
ATOM 675 N N . GLN A 1 86 ? 4.241 5.550 -15.563 1.00 69.38 86 GLN A N 1
ATOM 676 C CA . GLN A 1 86 ? 2.801 5.660 -15.290 1.00 69.38 86 GLN A CA 1
ATOM 677 C C . GLN A 1 86 ? 2.398 6.997 -14.636 1.00 69.38 86 GLN A C 1
ATOM 679 O O . GLN A 1 86 ? 1.231 7.151 -14.274 1.00 69.38 86 GLN A O 1
ATOM 684 N N . GLN A 1 87 ? 3.342 7.923 -14.426 1.00 57.03 87 GLN A N 1
ATOM 685 C CA . GLN A 1 87 ? 3.088 9.244 -13.832 1.00 57.03 87 GLN A CA 1
ATOM 686 C C . GLN A 1 87 ? 2.849 10.328 -14.874 1.00 57.03 87 GLN A C 1
ATOM 688 O O . GLN A 1 87 ? 3.493 10.274 -15.943 1.00 57.03 87 GLN A O 1
#

Radius of gyration: 14.7 Å; Cα contacts (8 Å, |Δi|>4): 48; chains: 1; bounding box: 40×29×31 Å

pLDDT: mean 77.44, std 10.78, range [47.66, 90.44]

Solvent-accessible surface area (backbone atoms only — not comparable to full-atom values): 5724 Å² total; per-residue (Å²): 129,68,96,50,61,44,79,56,98,90,41,81,42,51,51,64,62,52,50,51,55,56,48,53,56,53,63,60,39,73,80,56,88,83,75,82,75,94,43,60,65,63,50,34,63,60,37,57,81,79,39,59,80,90,71,49,73,89,76,80,87,89,69,97,70,79,60,54,44,101,84,70,46,76,36,67,69,59,50,50,50,55,53,58,72,73,104

InterPro domains:
  IPR045851 AMP-binding enzyme domain superfamily [G3DSA:3.30.300.30] (26-86)

Nearest PDB structures (foldseek):
  7thq-assembly1_B  TM=7.514E-01  e=3.483E-03  Pseudomonas protegens Pf-5
  4fuq-assembly4_D  TM=7.545E-01  e=1.050E-02  Rhodopseudomonas palustris CGA009
  4fuq-assembly2_B  TM=7.225E-01  e=9.798E-03  Rhodopseudomonas palustris CGA009
  4fuq-assembly3_C  TM=7.217E-01  e=1.125E-02  Rhodopseudomonas palustris CGA009
  4gxr-assembly1_A  TM=7.203E-01  e=2.241E-02  Rhodopseudomonas palustris CGA009

Organism: Citrus sinensis (NCBI:txid2711)

Foldseek 3Di:
DPPQWDDDPNDTAGNVLLVVQVVVVVVVCVVVPDDDDPDLVVQQVSVVVVDDPRNRDPDDDDDPDADADPVRHGDPVVNVVVVVVVD

Mean predicted aligned error: 8.25 Å

Sequence (87 aa):
TSADIMKVGGYKLSALEIESVLLEKKAKRDQEKSKPVLSLQELCTWAKDKLAPYKLPTRLFLWDSLPRNAMGKVNKKELKNQLAAQQ